Protein AF-A0AA35Y511-F1 (afdb_monomer)

Foldseek 3Di:
DDDDPDDPVVVVVPDDPVVVVVVVVVVVVVCVVCVVVVVVVVVVVVVVVPPPDDDDDDCVVVVVVVVVVVVVVVVVVVVVVVVVVVVVVVVVVVVVVVVVVDPPDDPVVCVVVCVVCVPVVPPPPPDPPPPPPPPDD

Mean predicted aligned error: 19.02 Å

pLDDT: mean 73.53, std 13.75, range [38.69, 91.81]

Sequence (137 aa):
MGVTLKSTNDLCKMLSPEMLLSWTMWVKLLSEKLKPVFSMLNESKGVLRSRVSSKKGGDAEKSREKRDKVLDELNALGKKLDAEEAEVKISKLILENQKTLYPTWTLERIEKESLDDPNLYWLEPTTSFNINNDVEC

Structure (mmCIF, N/CA/C/O backbone):
data_AF-A0AA35Y511-F1
#
_entry.id   AF-A0AA35Y511-F1
#
loop_
_atom_site.group_PDB
_atom_site.id
_atom_site.type_symbol
_atom_site.label_atom_id
_atom_site.label_alt_id
_atom_site.label_comp_id
_atom_site.label_asym_id
_atom_site.label_entity_id
_atom_site.label_seq_id
_atom_site.pdbx_PDB_ins_code
_atom_site.Cartn_x
_atom_site.Cartn_y
_atom_site.Cartn_z
_atom_site.occupancy
_atom_site.B_iso_or_equiv
_atom_site.auth_seq_id
_atom_site.auth_comp_id
_atom_site.auth_asym_id
_atom_site.auth_atom_id
_atom_site.pdbx_PDB_model_num
ATOM 1 N N . MET A 1 1 ? -20.913 30.600 -6.143 1.00 38.69 1 MET A N 1
ATOM 2 C CA . MET A 1 1 ? -19.642 31.235 -5.734 1.00 38.69 1 MET A CA 1
ATOM 3 C C . MET A 1 1 ? -18.525 30.242 -6.018 1.00 38.69 1 MET A C 1
ATOM 5 O O . MET A 1 1 ? -18.486 29.208 -5.370 1.00 38.69 1 MET A O 1
ATOM 9 N N . GLY A 1 2 ? -17.719 30.472 -7.059 1.00 46.94 2 GLY A N 1
ATOM 10 C CA . GLY A 1 2 ? -16.628 29.572 -7.450 1.00 46.94 2 GLY A CA 1
ATOM 11 C C . GLY A 1 2 ? -15.307 30.064 -6.872 1.00 46.94 2 GLY A C 1
ATOM 12 O O . GLY A 1 2 ? -14.887 31.177 -7.180 1.00 46.94 2 GLY A O 1
ATOM 13 N N . VAL A 1 3 ? -14.668 29.262 -6.021 1.00 53.38 3 VAL A N 1
ATOM 14 C CA . VAL A 1 3 ? -13.353 29.587 -5.460 1.00 53.38 3 VAL A CA 1
ATOM 15 C C . VAL A 1 3 ? -12.291 29.158 -6.470 1.00 53.38 3 VAL A C 1
ATOM 17 O O . VAL A 1 3 ? -12.011 27.974 -6.634 1.00 53.38 3 VAL A O 1
ATOM 20 N N . THR A 1 4 ? -11.712 30.118 -7.187 1.00 51.22 4 THR A N 1
ATOM 21 C CA . THR A 1 4 ? -10.537 29.878 -8.032 1.00 51.22 4 THR A CA 1
ATOM 22 C C . THR A 1 4 ? -9.289 29.806 -7.149 1.00 51.22 4 THR A C 1
ATOM 24 O O . THR A 1 4 ? -8.815 30.841 -6.680 1.00 51.22 4 THR A O 1
ATOM 27 N N . LEU A 1 5 ? -8.758 28.600 -6.926 1.00 46.59 5 LEU A N 1
ATOM 28 C CA . LEU A 1 5 ? -7.456 28.364 -6.289 1.00 46.59 5 LEU A CA 1
ATOM 29 C C . LEU A 1 5 ? -6.343 28.873 -7.220 1.00 46.59 5 LEU A C 1
ATOM 31 O O . LEU A 1 5 ? -6.027 28.239 -8.223 1.00 46.59 5 LEU A O 1
ATOM 35 N N . LYS A 1 6 ? -5.794 30.058 -6.926 1.00 55.81 6 LYS A N 1
ATOM 36 C CA . LYS A 1 6 ? -4.839 30.771 -7.797 1.00 55.81 6 LYS A CA 1
ATOM 37 C C . LYS A 1 6 ? -3.361 30.563 -7.454 1.00 55.81 6 LYS A C 1
ATOM 39 O O . LYS A 1 6 ? -2.519 31.140 -8.134 1.00 55.81 6 LYS A O 1
ATOM 44 N N . SER A 1 7 ? -3.004 29.769 -6.446 1.00 57.19 7 SER A N 1
ATOM 45 C CA . SER A 1 7 ? -1.593 29.625 -6.075 1.00 57.19 7 SER A CA 1
ATOM 46 C C . SER A 1 7 ? -1.297 28.297 -5.391 1.00 57.19 7 SER A C 1
ATOM 48 O O . SER A 1 7 ? -1.932 27.939 -4.401 1.00 57.19 7 SER A O 1
ATOM 50 N N . THR A 1 8 ? -0.278 27.585 -5.877 1.00 56.34 8 THR A N 1
ATOM 51 C CA . THR A 1 8 ? 0.280 26.383 -5.231 1.00 56.34 8 THR A CA 1
ATOM 52 C C . THR A 1 8 ? 0.780 26.663 -3.812 1.00 56.34 8 THR A C 1
ATOM 54 O O . THR A 1 8 ? 0.886 25.742 -3.008 1.00 56.34 8 THR A O 1
ATOM 57 N N . ASN A 1 9 ? 1.025 27.933 -3.471 1.00 61.62 9 ASN A N 1
ATOM 58 C CA . ASN A 1 9 ? 1.438 28.341 -2.130 1.00 61.62 9 ASN A CA 1
ATOM 59 C C . ASN A 1 9 ? 0.293 28.309 -1.103 1.00 61.62 9 ASN A C 1
ATOM 61 O O . ASN A 1 9 ? 0.568 28.238 0.093 1.00 61.62 9 ASN A O 1
ATOM 65 N N . ASP A 1 10 ? -0.973 28.324 -1.533 1.00 58.44 10 ASP A N 1
ATOM 66 C CA . ASP A 1 10 ? -2.112 28.280 -0.605 1.00 58.44 10 ASP A CA 1
ATOM 67 C C . ASP A 1 10 ? -2.436 26.851 -0.140 1.00 58.44 10 ASP A C 1
ATOM 69 O O . ASP A 1 10 ? -2.917 26.663 0.977 1.00 58.44 10 ASP A O 1
ATOM 73 N N . LEU A 1 11 ? -2.070 25.831 -0.927 1.00 59.72 11 LEU A N 1
ATOM 74 C CA . LEU A 1 11 ? -2.192 24.420 -0.535 1.00 59.72 11 LEU A CA 1
ATOM 75 C C . LEU A 1 11 ? -1.267 24.053 0.639 1.00 59.72 11 LEU A C 1
ATOM 77 O O . LEU A 1 11 ? -1.642 23.243 1.483 1.00 59.72 11 LEU A O 1
ATOM 81 N N . CYS A 1 12 ? -0.098 24.695 0.754 1.00 59.31 12 CYS A N 1
ATOM 82 C CA . CYS A 1 12 ? 0.838 24.456 1.860 1.00 59.31 12 CYS A CA 1
ATOM 83 C C . CYS A 1 12 ? 0.315 24.925 3.225 1.00 59.31 12 CYS A C 1
ATOM 85 O O . CYS A 1 12 ? 0.782 24.428 4.244 1.00 59.31 12 CYS A O 1
ATOM 87 N N . LYS A 1 13 ? -0.646 25.859 3.271 1.00 67.56 13 LYS A N 1
ATOM 88 C CA . LYS A 1 13 ? -1.209 26.360 4.538 1.00 67.56 13 LYS A CA 1
ATOM 89 C C . LYS A 1 13 ? -2.293 25.450 5.119 1.00 67.56 13 LYS A C 1
ATOM 91 O O . LYS A 1 13 ? -2.604 25.571 6.297 1.00 67.56 13 LYS A O 1
ATOM 96 N N . MET A 1 14 ? -2.874 24.567 4.306 1.00 69.31 14 MET A N 1
ATOM 97 C CA . MET A 1 14 ? -3.933 23.640 4.729 1.00 69.31 14 MET A CA 1
ATOM 98 C C . MET A 1 14 ? -3.403 22.278 5.189 1.00 69.31 14 MET A C 1
ATOM 100 O O . MET A 1 14 ? -4.154 21.484 5.749 1.00 69.31 14 MET A O 1
ATOM 104 N N . LEU A 1 15 ? -2.124 21.988 4.951 1.00 70.00 15 LEU A N 1
ATOM 105 C CA . LEU A 1 15 ? -1.520 20.707 5.292 1.00 70.00 15 LEU A CA 1
ATOM 106 C C . LEU A 1 15 ? -0.859 20.787 6.669 1.00 70.00 15 LEU A C 1
ATOM 108 O O . LEU A 1 15 ? 0.006 21.627 6.907 1.00 70.00 15 LEU A O 1
ATOM 112 N N . SER A 1 16 ? -1.265 19.884 7.566 1.00 80.94 16 SER A N 1
ATOM 113 C CA . SER A 1 16 ? -0.625 19.705 8.873 1.00 80.94 16 SER A CA 1
ATOM 114 C C . SER A 1 16 ? 0.892 19.480 8.707 1.00 80.94 16 SER A C 1
ATOM 116 O O . SER A 1 16 ? 1.293 18.786 7.764 1.00 80.94 16 SER A O 1
ATOM 118 N N . PRO A 1 17 ? 1.748 20.004 9.608 1.00 80.25 17 PRO A N 1
ATOM 119 C CA . PRO A 1 17 ? 3.199 19.796 9.568 1.00 80.25 17 PRO A CA 1
ATOM 120 C C . PRO A 1 17 ? 3.618 18.322 9.439 1.00 80.25 17 PRO A C 1
ATOM 122 O O . PRO A 1 17 ? 4.591 18.010 8.752 1.00 80.25 17 PRO A O 1
ATOM 125 N N . GLU A 1 18 ? 2.848 17.401 10.022 1.00 80.81 18 GLU A N 1
ATOM 126 C CA . GLU A 1 18 ? 3.080 15.953 9.918 1.00 80.81 18 GLU A CA 1
ATOM 127 C C . GLU A 1 18 ? 2.894 15.428 8.484 1.00 80.81 18 GLU A C 1
ATOM 129 O O . GLU A 1 18 ? 3.664 14.592 8.004 1.00 80.81 18 GLU A O 1
ATOM 134 N N . MET A 1 19 ? 1.920 15.975 7.751 1.00 77.06 19 MET A N 1
ATOM 135 C CA . MET A 1 19 ? 1.663 15.620 6.352 1.00 77.06 19 MET A CA 1
ATOM 136 C C . MET A 1 19 ? 2.769 16.140 5.430 1.00 77.06 19 MET A C 1
ATOM 138 O O . MET A 1 19 ? 3.122 15.472 4.459 1.00 77.06 19 MET A O 1
ATOM 142 N N . LEU A 1 20 ? 3.362 17.297 5.745 1.00 78.69 20 LEU A N 1
ATOM 143 C CA . LEU A 1 20 ? 4.501 17.843 4.999 1.00 78.69 20 LEU A CA 1
ATOM 144 C C . LEU A 1 20 ? 5.765 16.990 5.188 1.00 78.69 20 LEU A C 1
ATOM 146 O O . LEU A 1 20 ? 6.483 16.724 4.221 1.00 78.69 20 LEU A O 1
ATOM 150 N N . LEU A 1 21 ? 6.020 16.505 6.407 1.00 82.88 21 LEU A N 1
ATOM 151 C CA . LEU A 1 21 ? 7.129 15.584 6.673 1.00 82.88 21 LEU A CA 1
ATOM 152 C C . LEU A 1 21 ? 6.942 14.262 5.916 1.00 82.88 21 LEU A C 1
ATOM 154 O O . LEU A 1 21 ? 7.850 13.832 5.204 1.00 82.88 21 LEU A O 1
ATOM 158 N N . SER A 1 22 ? 5.742 13.680 5.973 1.00 85.81 22 SER A N 1
ATOM 159 C CA . SER A 1 22 ? 5.404 12.466 5.219 1.00 85.81 22 SER A CA 1
ATOM 160 C C . SER A 1 22 ? 5.566 12.656 3.704 1.00 85.81 22 SER A C 1
ATOM 162 O O . SER A 1 22 ? 6.205 11.844 3.031 1.00 85.81 22 SER A O 1
ATOM 164 N N . TRP A 1 23 ? 5.081 13.777 3.161 1.00 84.69 23 TRP A N 1
ATOM 165 C CA . TRP A 1 23 ? 5.189 14.086 1.736 1.00 84.69 23 TRP A CA 1
ATOM 166 C C . TRP A 1 23 ? 6.642 14.260 1.279 1.00 84.69 23 TRP A C 1
ATOM 168 O O . TRP A 1 23 ? 7.041 13.696 0.261 1.00 84.69 23 TRP A O 1
ATOM 178 N N . THR A 1 24 ? 7.470 14.980 2.040 1.00 88.44 24 THR A N 1
ATOM 179 C CA . THR A 1 24 ? 8.889 15.165 1.684 1.00 88.44 24 THR A CA 1
ATOM 180 C C . THR A 1 24 ? 9.691 13.866 1.774 1.00 88.44 24 THR A C 1
ATOM 182 O O . THR A 1 24 ? 10.578 13.643 0.947 1.00 88.44 24 THR A O 1
ATOM 185 N N . MET A 1 25 ? 9.366 12.978 2.719 1.00 89.00 25 MET A N 1
ATOM 186 C CA . MET A 1 25 ? 9.941 11.631 2.776 1.00 89.00 25 MET A CA 1
ATOM 187 C C . MET A 1 25 ? 9.544 10.795 1.555 1.00 89.00 25 MET A C 1
ATOM 189 O O . MET A 1 25 ? 10.410 10.166 0.946 1.00 89.00 25 MET A O 1
ATOM 193 N N . TRP A 1 26 ? 8.276 10.851 1.141 1.00 91.00 26 TRP A N 1
ATOM 194 C CA . TRP A 1 26 ? 7.794 10.184 -0.071 1.00 91.00 26 TRP A CA 1
ATOM 195 C C . TRP A 1 26 ? 8.479 10.699 -1.337 1.00 91.00 26 TRP A C 1
ATOM 197 O O . TRP A 1 26 ? 8.938 9.903 -2.152 1.00 91.00 26 TRP A O 1
ATOM 207 N N . VAL A 1 27 ? 8.613 12.019 -1.490 1.00 90.81 27 VAL A N 1
ATOM 208 C CA . VAL A 1 27 ? 9.296 12.626 -2.643 1.00 90.81 27 VAL A CA 1
ATOM 209 C C . VAL A 1 27 ? 10.769 12.213 -2.690 1.00 90.81 27 VAL A C 1
ATOM 211 O O . VAL A 1 27 ? 11.269 11.859 -3.757 1.00 90.81 27 VAL A O 1
ATOM 214 N N . LYS A 1 28 ? 11.465 12.198 -1.544 1.00 90.38 28 LYS A N 1
ATOM 215 C CA . LYS A 1 28 ? 12.852 11.714 -1.461 1.00 90.38 28 LYS A CA 1
ATOM 216 C C . LYS A 1 28 ? 12.958 10.246 -1.864 1.00 90.38 28 LYS A C 1
ATOM 218 O O . LYS A 1 28 ? 13.782 9.925 -2.718 1.00 90.38 28 LYS A O 1
ATOM 223 N N . LEU A 1 29 ? 12.102 9.383 -1.318 1.00 90.38 29 LEU A N 1
ATOM 224 C CA . LEU A 1 29 ? 12.083 7.953 -1.635 1.00 90.38 29 LEU A CA 1
ATOM 225 C C . LEU A 1 29 ? 11.823 7.710 -3.128 1.00 90.38 29 LEU A C 1
ATOM 227 O O . LEU A 1 29 ? 12.524 6.919 -3.760 1.00 90.38 29 LEU A O 1
ATOM 231 N N . LEU A 1 30 ? 10.861 8.433 -3.704 1.00 85.12 30 LEU A N 1
ATOM 232 C CA . LEU A 1 30 ? 10.545 8.362 -5.127 1.00 85.12 30 LEU A CA 1
ATOM 233 C C . LEU A 1 30 ? 11.728 8.839 -5.982 1.00 85.12 30 LEU A C 1
ATOM 235 O O . LEU A 1 30 ? 12.064 8.208 -6.981 1.00 85.12 30 LEU A O 1
ATOM 239 N N . SER A 1 31 ? 12.404 9.917 -5.568 1.00 88.00 31 SER A N 1
ATOM 240 C CA . SER A 1 31 ? 13.580 10.426 -6.278 1.00 88.00 31 SER A CA 1
ATOM 241 C C . SER A 1 31 ? 14.730 9.414 -6.291 1.00 88.00 31 SER A C 1
ATOM 243 O O . SER A 1 31 ? 15.332 9.203 -7.340 1.00 88.00 31 SER A O 1
ATOM 245 N N . GLU A 1 32 ? 14.987 8.726 -5.172 1.00 90.19 32 GLU A N 1
ATOM 246 C CA . GLU A 1 32 ? 16.027 7.693 -5.068 1.00 90.19 32 GLU A CA 1
ATOM 247 C C . GLU A 1 32 ? 15.720 6.499 -5.975 1.00 90.19 32 GLU A C 1
ATOM 249 O O . GLU A 1 32 ? 16.599 6.010 -6.683 1.00 90.19 32 GLU A O 1
ATOM 254 N N . LYS A 1 33 ? 14.453 6.074 -6.019 1.00 88.75 33 LYS A N 1
ATOM 255 C CA . LYS A 1 33 ? 13.990 4.987 -6.892 1.00 88.75 33 LYS A CA 1
ATOM 256 C C . LYS A 1 33 ? 14.091 5.337 -8.379 1.00 88.75 33 LYS A C 1
ATOM 258 O O . LYS A 1 33 ? 14.352 4.453 -9.190 1.00 88.75 33 LYS A O 1
ATOM 263 N N . LEU A 1 34 ? 13.921 6.610 -8.741 1.00 89.12 34 LEU A N 1
ATOM 264 C CA . LEU A 1 34 ? 13.951 7.069 -10.134 1.00 89.12 34 LEU A CA 1
ATOM 265 C C . LEU A 1 34 ? 15.354 7.428 -10.652 1.00 89.12 34 LEU A C 1
ATOM 267 O O . LEU A 1 34 ? 15.544 7.474 -11.869 1.00 89.12 34 LEU A O 1
ATOM 271 N N . LYS A 1 35 ? 16.356 7.636 -9.784 1.00 88.38 35 LYS A N 1
ATOM 272 C CA . LYS A 1 35 ? 17.757 7.900 -10.185 1.00 88.38 35 LYS A CA 1
ATOM 273 C C . LYS A 1 35 ? 18.305 6.954 -11.272 1.00 88.38 35 LYS A C 1
ATOM 275 O O . LYS A 1 35 ? 18.820 7.479 -12.260 1.00 88.38 35 LYS A O 1
ATOM 280 N N . PRO A 1 36 ? 18.193 5.614 -11.157 1.00 87.00 36 PRO A N 1
ATOM 281 C CA . PRO A 1 36 ? 18.722 4.701 -12.177 1.00 87.00 36 PRO A CA 1
ATOM 282 C C . PRO A 1 36 ? 18.003 4.822 -13.531 1.00 87.00 36 PRO A C 1
ATOM 284 O O . PRO A 1 36 ? 18.621 4.674 -14.584 1.00 87.00 36 PRO A O 1
ATOM 287 N N . VAL A 1 37 ? 16.711 5.162 -13.531 1.00 83.44 37 VAL A N 1
ATOM 288 C CA . VAL A 1 37 ? 15.951 5.393 -14.770 1.00 83.44 37 VAL A CA 1
ATOM 289 C C . VAL A 1 37 ? 16.437 6.670 -15.461 1.00 83.44 37 VAL A C 1
ATOM 291 O O . VAL A 1 37 ? 16.643 6.690 -16.676 1.00 83.44 37 VAL A O 1
ATOM 294 N N . PHE A 1 38 ? 16.694 7.733 -14.693 1.00 79.00 38 PHE A N 1
ATOM 295 C CA . PHE A 1 38 ? 17.230 8.984 -15.231 1.00 79.00 38 PHE A CA 1
ATOM 296 C C . PHE A 1 38 ? 18.667 8.852 -15.757 1.00 79.00 38 PHE A C 1
ATOM 298 O O . PHE A 1 38 ? 18.989 9.484 -16.767 1.00 79.00 38 PHE A O 1
ATOM 305 N N . SER A 1 39 ? 19.523 8.028 -15.138 1.00 78.88 39 SER A N 1
ATOM 306 C CA . SER A 1 39 ? 20.879 7.787 -15.652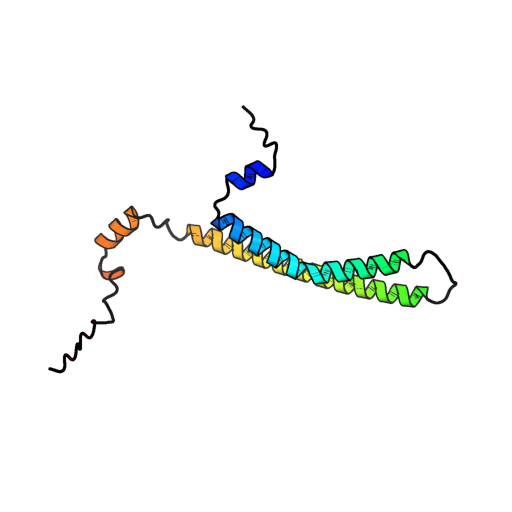 1.00 78.88 39 SER A CA 1
ATOM 307 C C . SER A 1 39 ? 20.851 7.059 -17.000 1.00 78.88 39 SER A C 1
ATOM 309 O O . SER A 1 39 ? 21.481 7.526 -17.949 1.00 78.88 39 SER A O 1
ATOM 311 N N . MET A 1 40 ? 20.022 6.018 -17.142 1.00 79.75 40 MET A N 1
ATOM 312 C CA . MET A 1 40 ? 19.825 5.316 -18.421 1.00 79.75 40 MET A CA 1
ATOM 313 C C . MET A 1 40 ? 19.263 6.236 -19.522 1.00 79.75 40 MET A C 1
ATOM 315 O O . MET A 1 40 ? 19.654 6.163 -20.695 1.00 79.75 40 MET A O 1
ATOM 319 N N . LEU A 1 41 ? 18.365 7.158 -19.159 1.00 78.62 41 LEU A N 1
ATOM 320 C CA . LEU A 1 41 ? 17.794 8.125 -20.100 1.00 78.62 41 LEU A CA 1
ATOM 321 C C . LEU A 1 41 ? 18.828 9.161 -20.588 1.00 78.62 41 LEU A C 1
ATOM 323 O O . LEU A 1 41 ? 18.770 9.618 -21.731 1.00 78.62 41 LEU A O 1
ATOM 327 N N . ASN A 1 42 ? 19.783 9.547 -19.740 1.00 71.56 42 ASN A N 1
ATOM 328 C CA . ASN A 1 42 ? 20.842 10.487 -20.117 1.00 71.56 42 ASN A CA 1
ATOM 329 C C . ASN A 1 42 ? 21.916 9.832 -20.995 1.00 71.56 42 ASN A C 1
ATOM 331 O O . ASN A 1 42 ? 22.385 10.459 -21.948 1.00 71.56 42 ASN A O 1
ATOM 335 N N . GLU A 1 43 ? 22.251 8.566 -20.747 1.00 72.88 43 GLU A N 1
ATOM 336 C CA . GLU A 1 43 ? 23.171 7.795 -21.592 1.00 72.88 43 GLU A CA 1
ATOM 337 C C . GLU A 1 43 ? 22.611 7.602 -23.009 1.00 72.88 43 GLU A C 1
ATOM 339 O O . GLU A 1 43 ? 23.299 7.858 -24.001 1.00 72.88 43 GLU A O 1
ATOM 344 N N . SER A 1 44 ? 21.324 7.263 -23.127 1.00 66.06 44 SER A N 1
ATOM 345 C CA . SER A 1 44 ? 20.651 7.125 -24.427 1.00 66.06 4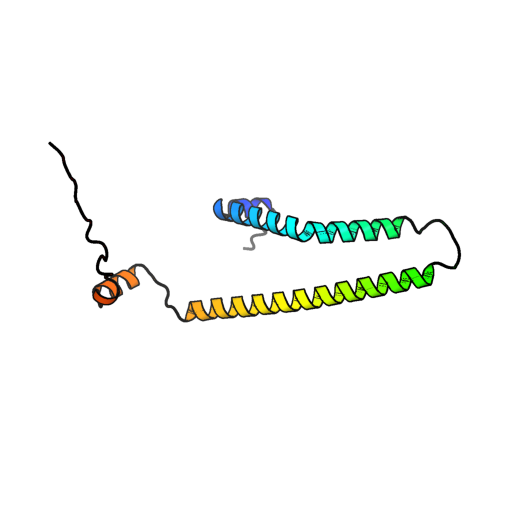4 SER A CA 1
ATOM 346 C C . SER A 1 44 ? 20.533 8.455 -25.194 1.00 66.06 44 SER A C 1
ATOM 348 O O . SER A 1 44 ? 20.700 8.478 -26.418 1.00 66.06 44 SER A O 1
ATOM 350 N N . LYS A 1 45 ? 20.345 9.589 -24.501 1.00 61.62 45 LYS A N 1
ATOM 351 C CA . LYS A 1 45 ? 20.384 10.933 -25.116 1.00 61.62 45 LYS A CA 1
ATOM 352 C C . LYS A 1 45 ? 21.787 11.334 -25.587 1.00 61.62 45 LYS A C 1
ATOM 354 O O . LYS A 1 45 ? 21.913 11.948 -26.650 1.00 61.62 45 LYS A O 1
ATOM 359 N N . GLY A 1 46 ? 22.837 10.970 -24.847 1.00 59.53 46 GLY A N 1
ATOM 360 C CA . GLY A 1 46 ? 24.232 11.205 -25.243 1.00 59.53 46 GLY A CA 1
ATOM 361 C C . GLY A 1 46 ? 24.610 10.484 -26.542 1.00 59.53 46 GLY A C 1
ATOM 362 O O . GLY A 1 46 ? 25.243 11.070 -27.422 1.00 59.53 46 GLY A O 1
ATOM 363 N N . VAL A 1 47 ? 24.127 9.250 -26.718 1.00 54.19 47 VAL A N 1
ATOM 364 C CA . VAL A 1 47 ? 24.340 8.447 -27.938 1.00 54.19 47 VAL A CA 1
ATOM 365 C C . VAL A 1 47 ? 23.649 9.058 -29.165 1.00 54.19 47 VAL A C 1
ATOM 367 O O . VAL A 1 47 ? 24.204 9.023 -30.265 1.00 54.19 47 VAL A O 1
ATOM 370 N N . LEU A 1 48 ? 22.472 9.670 -28.997 1.00 54.06 48 LEU A N 1
ATOM 371 C CA . LEU A 1 48 ? 21.750 10.332 -30.092 1.00 54.06 48 LEU A CA 1
ATOM 372 C C . LEU A 1 48 ? 22.404 11.653 -30.527 1.00 54.06 48 LEU A C 1
ATOM 374 O O . LEU A 1 48 ? 22.379 11.981 -31.712 1.00 54.06 48 LEU A O 1
ATOM 378 N N . ARG A 1 49 ? 23.045 12.388 -29.607 1.00 51.16 49 ARG A N 1
ATOM 379 C CA . ARG A 1 49 ? 23.700 13.670 -29.927 1.00 51.16 49 ARG A CA 1
ATOM 380 C C . ARG A 1 49 ? 2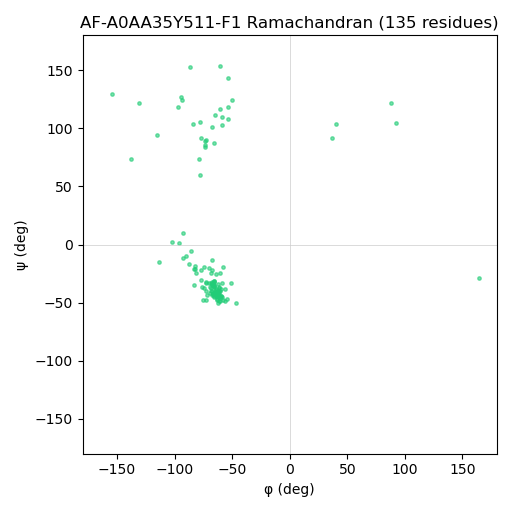5.046 13.513 -30.645 1.00 51.16 49 ARG A C 1
ATOM 382 O O . ARG A 1 49 ? 25.474 14.437 -31.327 1.00 51.16 49 ARG A O 1
ATOM 389 N N . SER A 1 50 ? 25.696 12.354 -30.524 1.00 53.09 50 SER A N 1
ATOM 390 C CA . SER A 1 50 ? 27.023 12.097 -31.107 1.00 53.09 50 SER A CA 1
ATOM 391 C C . SER A 1 50 ? 26.984 11.519 -32.537 1.00 53.09 50 SER A C 1
ATOM 393 O O . SER A 1 50 ? 28.004 11.484 -33.215 1.00 53.09 50 SER A O 1
ATOM 395 N N . ARG A 1 51 ? 25.813 11.105 -33.053 1.00 50.94 51 ARG A N 1
ATOM 396 C CA . ARG A 1 51 ? 25.676 10.444 -34.374 1.00 50.94 51 ARG A CA 1
ATOM 397 C C . ARG A 1 51 ? 25.382 11.360 -35.571 1.00 50.94 51 ARG A C 1
ATOM 399 O O . ARG A 1 51 ? 25.110 10.854 -36.656 1.00 50.94 51 ARG A O 1
ATOM 406 N N . VAL A 1 52 ? 25.461 12.683 -35.420 1.00 53.19 52 VAL A N 1
ATOM 407 C CA . VAL A 1 52 ? 25.266 13.619 -36.552 1.00 53.19 52 VAL A CA 1
ATOM 408 C C . VAL A 1 52 ? 26.556 13.865 -37.352 1.00 53.19 52 VAL A C 1
ATOM 410 O O . VAL A 1 52 ? 26.501 14.448 -38.431 1.00 53.19 52 VAL A O 1
ATOM 413 N N . SER A 1 53 ? 27.716 13.353 -36.928 1.00 57.00 53 SER A N 1
ATOM 414 C CA . SER A 1 53 ? 28.926 13.417 -37.752 1.00 57.00 53 SER A CA 1
ATOM 415 C C . SER A 1 53 ? 29.641 12.068 -37.868 1.00 57.00 53 SER A C 1
ATOM 417 O O . SER A 1 53 ? 30.108 11.480 -36.903 1.00 57.00 53 SER A O 1
ATOM 419 N N . SER A 1 54 ? 29.784 11.640 -39.122 1.00 50.50 54 SER A N 1
ATOM 420 C CA . SER A 1 54 ? 30.715 10.628 -39.632 1.00 50.50 54 SER A CA 1
ATOM 421 C C . SER A 1 54 ? 30.322 9.140 -39.647 1.00 50.50 54 SER A C 1
ATOM 423 O O . SER A 1 54 ? 30.210 8.461 -38.636 1.00 50.50 54 SER A O 1
ATOM 425 N N . LYS A 1 55 ? 30.383 8.646 -40.896 1.00 46.09 55 LYS A N 1
ATOM 426 C CA . LYS A 1 55 ? 30.881 7.344 -41.385 1.00 46.09 55 LYS A CA 1
ATOM 427 C C . LYS A 1 55 ? 29.917 6.155 -41.544 1.00 46.09 55 LYS A C 1
ATOM 429 O O . LYS A 1 55 ? 29.597 5.425 -40.620 1.00 46.09 55 LYS A O 1
ATOM 434 N N . LYS A 1 56 ? 29.613 5.927 -42.833 1.00 48.41 56 LYS A N 1
ATOM 435 C CA . LYS A 1 56 ? 29.847 4.698 -43.624 1.00 48.41 56 LYS A CA 1
ATOM 436 C C . LYS A 1 56 ? 29.595 3.350 -42.926 1.00 48.41 56 LYS A C 1
ATOM 438 O O . LYS A 1 56 ? 30.450 2.838 -42.218 1.00 48.41 56 LYS A O 1
ATOM 443 N N . GLY A 1 57 ? 28.452 2.764 -43.294 1.00 47.75 57 GLY A N 1
ATOM 444 C CA . GLY A 1 57 ? 28.279 1.375 -43.748 1.00 47.75 57 GLY A CA 1
ATOM 445 C C . GLY A 1 57 ? 29.139 0.300 -43.085 1.00 47.75 57 GLY A C 1
ATOM 446 O O . GLY A 1 57 ? 30.222 -0.002 -43.570 1.00 47.75 57 GLY A O 1
ATOM 447 N N . GLY A 1 58 ? 28.606 -0.301 -42.021 1.00 50.53 58 GLY A N 1
ATOM 448 C CA . GLY A 1 58 ? 29.142 -1.509 -41.379 1.00 50.53 58 GLY A CA 1
ATOM 449 C C . GLY A 1 58 ? 28.560 -1.758 -39.983 1.00 50.53 58 GLY A C 1
ATOM 450 O O . GLY A 1 58 ? 28.384 -2.896 -39.577 1.00 50.53 58 GLY A O 1
ATOM 451 N N . ASP A 1 59 ? 28.170 -0.693 -39.276 1.00 52.22 59 ASP A N 1
ATOM 452 C CA . ASP A 1 59 ? 27.797 -0.747 -37.849 1.00 52.22 59 ASP A CA 1
ATOM 453 C C . ASP A 1 59 ? 26.270 -0.720 -37.589 1.00 52.22 59 ASP A C 1
ATOM 455 O O . ASP A 1 59 ? 25.789 -0.688 -36.453 1.00 52.22 59 ASP A O 1
ATOM 459 N N . ALA A 1 60 ? 25.466 -0.703 -38.658 1.00 56.16 60 ALA A N 1
ATOM 460 C CA . ALA A 1 60 ? 24.012 -0.568 -38.566 1.00 56.16 60 ALA A CA 1
ATOM 461 C C . ALA A 1 60 ? 23.343 -1.818 -37.969 1.00 56.16 60 ALA A C 1
ATOM 463 O O . ALA A 1 60 ? 22.396 -1.683 -37.194 1.00 56.16 60 ALA A O 1
ATOM 464 N N . GLU A 1 61 ? 23.857 -3.008 -38.278 1.00 57.09 61 GLU A N 1
ATOM 465 C CA . GLU A 1 61 ? 23.279 -4.295 -37.876 1.00 57.09 61 GLU A CA 1
ATOM 466 C C . GLU A 1 61 ? 23.489 -4.577 -36.382 1.00 57.09 61 GLU A C 1
ATOM 468 O O . GLU A 1 61 ? 22.524 -4.779 -35.646 1.00 57.09 61 GLU A O 1
ATOM 473 N N . LYS A 1 62 ? 24.715 -4.387 -35.878 1.00 58.88 62 LYS A N 1
ATOM 474 C CA . LYS A 1 62 ? 25.035 -4.498 -34.443 1.00 58.88 62 LYS A CA 1
ATOM 475 C C . LYS A 1 62 ? 24.314 -3.443 -33.589 1.00 58.88 62 LYS A C 1
ATOM 477 O O . LYS A 1 62 ? 24.068 -3.650 -32.403 1.00 58.88 62 LYS A O 1
ATOM 482 N N . SER A 1 63 ? 23.949 -2.299 -34.181 1.00 59.44 63 SER A N 1
ATOM 483 C CA . SER A 1 63 ? 23.142 -1.261 -33.521 1.00 59.44 63 SER A CA 1
ATOM 484 C C . SER A 1 63 ? 21.630 -1.524 -33.545 1.00 59.44 63 SER A C 1
ATOM 486 O O . SER A 1 63 ? 20.902 -0.942 -32.739 1.00 59.44 63 SER A O 1
ATOM 488 N N . ARG A 1 64 ? 21.138 -2.360 -34.469 1.00 61.56 64 ARG A N 1
ATOM 489 C CA . ARG A 1 64 ? 19.749 -2.847 -34.467 1.00 61.56 64 ARG A CA 1
ATOM 490 C C . ARG A 1 64 ? 19.579 -3.902 -33.380 1.00 61.56 64 ARG A C 1
ATOM 492 O O . ARG A 1 64 ? 18.756 -3.700 -32.502 1.00 61.56 64 ARG A O 1
ATOM 499 N N . GLU A 1 65 ? 20.485 -4.873 -33.315 1.00 67.62 65 GLU A N 1
ATOM 500 C CA . GLU A 1 65 ? 20.429 -5.942 -32.308 1.00 67.62 65 GLU A CA 1
ATOM 501 C C . GLU A 1 65 ? 20.483 -5.417 -30.858 1.00 67.62 65 GLU A C 1
ATOM 503 O O . GLU A 1 65 ? 19.771 -5.896 -29.979 1.00 67.62 65 GLU A O 1
ATOM 508 N N . LYS A 1 66 ? 21.290 -4.378 -30.590 1.00 71.62 66 LYS A N 1
ATOM 509 C CA . LYS A 1 66 ? 21.319 -3.718 -29.271 1.00 71.62 66 LYS A CA 1
ATOM 510 C C . LYS A 1 66 ? 20.019 -2.982 -28.939 1.00 71.62 66 LYS A C 1
ATOM 512 O O . LYS A 1 66 ? 19.660 -2.906 -27.772 1.00 71.62 66 LYS A O 1
ATOM 517 N N . ARG A 1 67 ? 19.340 -2.408 -29.937 1.00 67.62 67 ARG A N 1
ATOM 518 C CA . ARG A 1 67 ? 18.059 -1.721 -29.719 1.00 67.62 67 ARG A CA 1
ATOM 519 C C . ARG A 1 67 ? 16.944 -2.712 -29.440 1.00 67.62 67 ARG A C 1
ATOM 521 O O . ARG A 1 67 ? 16.157 -2.446 -28.543 1.00 67.62 67 ARG A O 1
ATOM 528 N N . ASP A 1 68 ? 16.931 -3.835 -30.144 1.00 76.31 68 ASP A N 1
ATOM 529 C CA . ASP A 1 68 ? 15.910 -4.865 -29.961 1.00 76.31 68 ASP A CA 1
ATOM 530 C C . ASP A 1 68 ? 16.010 -5.481 -28.555 1.00 76.31 68 ASP A C 1
ATOM 532 O O . ASP A 1 68 ? 15.010 -5.542 -27.847 1.00 76.31 68 ASP A O 1
ATOM 536 N N . LYS A 1 69 ? 17.230 -5.770 -28.070 1.00 79.94 69 LYS A N 1
ATOM 537 C CA . LYS A 1 69 ? 17.453 -6.234 -26.683 1.00 79.94 69 LYS A CA 1
ATOM 538 C C . LYS A 1 69 ? 16.972 -5.235 -25.625 1.00 79.94 69 LYS A C 1
ATOM 540 O O . LYS A 1 69 ? 16.308 -5.628 -24.673 1.00 79.94 69 LYS A O 1
ATOM 545 N N . VAL A 1 70 ? 17.261 -3.943 -25.801 1.00 75.56 70 VAL A N 1
ATOM 546 C CA . VAL A 1 70 ? 16.789 -2.895 -24.874 1.00 75.56 70 VAL A CA 1
ATOM 547 C C . VAL A 1 70 ? 15.264 -2.765 -24.913 1.00 75.56 70 VAL A C 1
ATOM 549 O O . VAL A 1 70 ? 14.646 -2.512 -23.880 1.00 75.56 70 VAL A O 1
ATOM 552 N N . LEU A 1 71 ? 14.644 -2.945 -26.083 1.00 77.69 71 LEU A N 1
ATOM 553 C CA . LEU A 1 71 ? 13.190 -2.919 -26.230 1.00 77.69 71 LEU A CA 1
ATOM 554 C C . LEU A 1 71 ? 12.530 -4.093 -25.493 1.00 77.69 71 LEU A C 1
ATOM 556 O O . LEU A 1 71 ? 11.519 -3.902 -24.817 1.00 77.69 71 LEU A O 1
ATOM 560 N N . ASP A 1 72 ? 13.121 -5.284 -25.589 1.00 85.38 72 ASP A N 1
ATOM 561 C CA . ASP A 1 72 ? 12.651 -6.484 -24.893 1.00 85.38 72 ASP A CA 1
ATOM 562 C C . ASP A 1 72 ? 12.797 -6.355 -23.373 1.00 85.38 72 ASP A C 1
ATOM 564 O O . ASP A 1 72 ? 11.865 -6.680 -22.634 1.00 85.38 72 ASP A O 1
ATOM 568 N N . GLU A 1 73 ? 13.920 -5.814 -22.892 1.00 84.44 73 GLU A N 1
ATOM 569 C CA . GLU A 1 73 ? 14.135 -5.529 -21.468 1.00 84.44 73 GLU A CA 1
ATOM 570 C C . GLU A 1 73 ? 13.134 -4.493 -20.931 1.00 84.44 73 GLU A C 1
ATOM 572 O O . GLU A 1 73 ? 12.558 -4.688 -19.857 1.00 84.44 73 GLU A O 1
ATOM 577 N N . LEU A 1 74 ? 12.865 -3.424 -21.691 1.00 77.06 74 LEU A N 1
ATOM 578 C CA . LEU A 1 74 ? 11.859 -2.418 -21.334 1.00 77.06 74 LEU A CA 1
ATOM 579 C C . LEU A 1 74 ? 10.448 -3.006 -21.290 1.00 77.06 74 LEU A C 1
ATOM 581 O O . LEU A 1 74 ? 9.708 -2.742 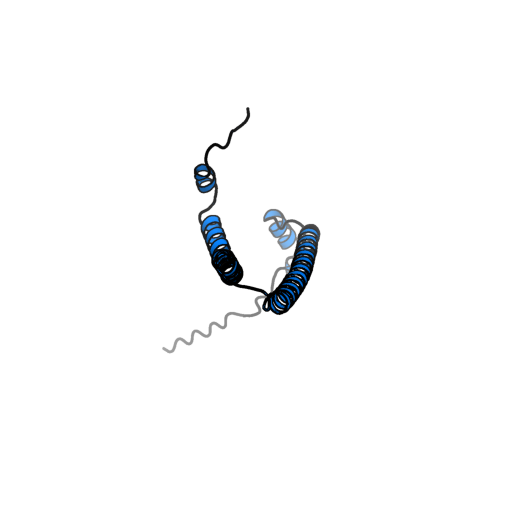-20.345 1.00 77.06 74 LEU A O 1
ATOM 585 N N . ASN A 1 75 ? 10.080 -3.831 -22.271 1.00 83.62 75 ASN A N 1
ATOM 586 C CA . ASN A 1 75 ? 8.788 -4.514 -22.282 1.00 83.62 75 ASN A CA 1
ATOM 587 C C . ASN A 1 75 ? 8.651 -5.495 -21.113 1.00 83.62 75 ASN A C 1
ATOM 589 O O . ASN A 1 75 ? 7.580 -5.600 -20.513 1.00 83.62 75 ASN A O 1
ATOM 593 N N . ALA A 1 76 ? 9.723 -6.208 -20.762 1.00 86.38 76 ALA A N 1
ATOM 594 C CA . ALA A 1 76 ? 9.733 -7.100 -19.610 1.00 86.38 76 ALA A CA 1
ATOM 595 C C . ALA A 1 76 ? 9.563 -6.329 -18.291 1.00 86.38 76 ALA A C 1
ATOM 597 O O . ALA A 1 76 ? 8.833 -6.781 -17.410 1.00 86.38 76 ALA A O 1
ATOM 598 N N . LEU A 1 77 ? 10.196 -5.160 -18.159 1.00 80.19 77 LEU A N 1
ATOM 599 C CA . LEU A 1 77 ? 10.019 -4.276 -17.006 1.00 80.19 77 LEU A CA 1
AT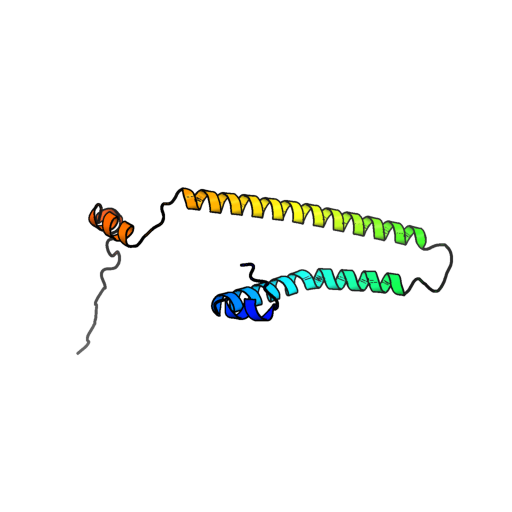OM 600 C C . LEU A 1 77 ? 8.608 -3.685 -16.940 1.00 80.19 77 LEU A C 1
ATOM 602 O O . LEU A 1 77 ? 8.021 -3.684 -15.862 1.00 80.19 77 LEU A O 1
ATOM 606 N N . GLY A 1 78 ? 8.045 -3.257 -18.073 1.00 81.94 78 GLY A N 1
ATOM 607 C CA . GLY A 1 78 ? 6.669 -2.760 -18.149 1.00 81.94 78 GLY A CA 1
ATOM 608 C C . GLY A 1 78 ? 5.665 -3.790 -17.634 1.00 81.94 78 GLY A C 1
ATOM 609 O O . GLY A 1 78 ? 4.896 -3.500 -16.727 1.00 81.94 78 GLY A O 1
ATOM 610 N N . LYS A 1 79 ? 5.772 -5.042 -18.096 1.00 86.88 79 LYS A N 1
ATOM 611 C CA . LYS A 1 79 ? 4.905 -6.137 -17.628 1.00 86.88 79 LYS A CA 1
ATOM 612 C C . LYS A 1 79 ? 5.031 -6.421 -16.130 1.00 86.88 79 LYS A C 1
ATOM 614 O O . LYS A 1 79 ? 4.041 -6.768 -15.495 1.00 86.88 79 LYS A O 1
ATOM 619 N N . LYS A 1 80 ? 6.239 -6.311 -15.565 1.00 82.94 80 LYS A N 1
ATOM 620 C CA . LYS A 1 80 ? 6.449 -6.477 -14.117 1.00 82.94 80 LYS A CA 1
ATOM 621 C C . LYS A 1 80 ? 5.789 -5.353 -13.327 1.00 82.94 80 LYS A C 1
ATOM 623 O O . LYS A 1 80 ? 5.167 -5.624 -12.309 1.00 82.94 80 LYS A O 1
ATOM 628 N N . LEU A 1 81 ? 5.906 -4.121 -13.816 1.00 81.94 81 LEU A N 1
ATOM 629 C CA . LEU A 1 81 ? 5.310 -2.954 -13.179 1.00 81.94 81 LEU A CA 1
ATOM 630 C C . LEU A 1 81 ? 3.778 -3.002 -13.244 1.00 81.94 81 LEU A C 1
ATOM 632 O O . LEU A 1 81 ? 3.129 -2.736 -12.239 1.00 81.94 81 LEU A O 1
ATOM 636 N N . ASP A 1 82 ? 3.207 -3.433 -14.372 1.00 85.19 82 ASP A N 1
ATOM 637 C CA . ASP A 1 82 ? 1.760 -3.638 -14.513 1.00 85.19 82 ASP A CA 1
ATOM 638 C C . ASP A 1 82 ? 1.237 -4.713 -13.543 1.00 85.19 82 ASP A C 1
ATOM 640 O O . ASP A 1 82 ? 0.166 -4.556 -12.951 1.00 85.19 82 ASP A O 1
ATOM 644 N N . ALA A 1 83 ? 1.993 -5.802 -13.357 1.00 87.69 83 ALA A N 1
ATOM 645 C CA . ALA A 1 83 ? 1.647 -6.859 -12.408 1.00 87.69 83 ALA A CA 1
ATOM 646 C C . ALA A 1 83 ? 1.693 -6.360 -10.954 1.00 87.69 83 ALA A C 1
ATOM 648 O O . ALA A 1 83 ? 0.747 -6.584 -10.200 1.00 87.69 83 ALA A O 1
ATOM 649 N N . GLU A 1 84 ? 2.741 -5.624 -10.579 1.00 84.38 84 GLU A N 1
ATOM 650 C CA . GLU A 1 84 ? 2.867 -5.022 -9.247 1.00 84.38 84 GLU A CA 1
ATOM 651 C C . GLU A 1 84 ? 1.759 -3.982 -8.994 1.00 84.38 84 GLU A C 1
ATOM 653 O O . GLU A 1 84 ? 1.144 -3.962 -7.928 1.00 84.38 84 GLU A O 1
ATOM 658 N N . GLU A 1 85 ? 1.418 -3.157 -9.990 1.00 86.38 85 GLU A N 1
ATOM 659 C CA . GLU A 1 85 ? 0.318 -2.195 -9.876 1.00 86.38 85 GLU A CA 1
ATOM 660 C C . GLU A 1 85 ? -1.039 -2.899 -9.696 1.00 86.38 85 GLU A C 1
ATOM 662 O O . GLU A 1 85 ? -1.885 -2.441 -8.919 1.00 86.38 85 GLU A O 1
ATOM 667 N N . ALA A 1 86 ? -1.256 -4.028 -10.377 1.00 88.38 86 ALA A N 1
ATOM 668 C CA . ALA A 1 86 ? -2.453 -4.843 -10.196 1.00 88.38 86 ALA A CA 1
ATOM 669 C C . ALA A 1 86 ? -2.535 -5.432 -8.776 1.00 88.38 86 ALA A C 1
ATOM 671 O O . ALA A 1 86 ? -3.592 -5.352 -8.146 1.00 88.38 86 ALA A O 1
ATOM 672 N N . GLU A 1 87 ? -1.430 -5.948 -8.232 1.00 88.56 87 GLU A N 1
ATOM 673 C CA . GLU A 1 87 ? -1.366 -6.462 -6.856 1.00 88.56 87 GLU A CA 1
ATOM 674 C C . GLU A 1 87 ? -1.640 -5.373 -5.812 1.00 88.56 87 GLU A C 1
ATOM 676 O O . GLU A 1 87 ? -2.396 -5.592 -4.858 1.00 88.56 87 GLU A O 1
ATOM 681 N N . VAL A 1 88 ? -1.098 -4.169 -6.010 1.00 89.94 88 VAL A N 1
ATOM 682 C CA . VAL A 1 88 ? -1.360 -3.018 -5.134 1.00 89.94 88 VAL A CA 1
ATOM 683 C C . VAL A 1 88 ? -2.835 -2.616 -5.187 1.00 89.94 88 VAL A C 1
ATOM 685 O O . VAL A 1 88 ? -3.443 -2.368 -4.141 1.00 89.94 88 VAL A O 1
ATOM 688 N N . LYS A 1 89 ? -3.448 -2.588 -6.378 1.00 91.12 89 LYS A N 1
ATOM 689 C CA . LYS A 1 89 ? -4.885 -2.297 -6.538 1.00 91.12 89 LYS A CA 1
ATOM 690 C C . LYS A 1 89 ? -5.758 -3.327 -5.820 1.00 91.12 89 LYS A C 1
ATOM 692 O O . LYS A 1 89 ? -6.692 -2.938 -5.120 1.00 91.12 89 LYS A O 1
ATOM 697 N N . ILE A 1 90 ? -5.436 -4.615 -5.948 1.00 90.94 90 ILE A N 1
ATOM 698 C CA . ILE A 1 90 ? -6.150 -5.700 -5.259 1.00 90.94 90 ILE A CA 1
ATOM 699 C C . ILE A 1 90 ? -5.996 -5.558 -3.742 1.00 90.94 90 ILE A C 1
ATOM 701 O O . ILE A 1 90 ? -6.988 -5.580 -3.017 1.00 90.94 90 ILE A O 1
ATOM 705 N N . SER A 1 91 ? -4.774 -5.337 -3.258 1.00 88.12 91 SER A N 1
ATOM 706 C CA . SER A 1 91 ? -4.493 -5.172 -1.827 1.00 88.12 91 SER A CA 1
ATOM 707 C C . SER A 1 91 ? -5.242 -3.978 -1.231 1.00 88.12 91 SER A C 1
ATOM 709 O O . SER A 1 91 ? -5.805 -4.069 -0.140 1.00 88.12 91 SER A O 1
ATOM 711 N N . LYS A 1 92 ? -5.315 -2.865 -1.970 1.00 91.81 92 LYS A N 1
ATOM 712 C CA . LYS A 1 92 ? -6.079 -1.682 -1.565 1.00 91.81 92 LYS A CA 1
ATOM 713 C C . LYS A 1 92 ? -7.577 -1.975 -1.466 1.00 91.81 92 LYS A C 1
ATOM 715 O O . LYS A 1 92 ? -8.193 -1.593 -0.474 1.00 91.81 92 LYS A O 1
ATOM 720 N N . LEU A 1 93 ? -8.145 -2.677 -2.447 1.00 91.00 93 LEU A N 1
ATOM 721 C CA . LEU A 1 93 ? -9.551 -3.092 -2.422 1.00 91.00 93 LEU A CA 1
ATOM 722 C C . LEU A 1 93 ? -9.858 -4.010 -1.236 1.00 91.00 93 LEU A C 1
ATOM 724 O O . LEU A 1 93 ? -10.880 -3.831 -0.580 1.00 91.00 93 LEU A O 1
ATOM 728 N N . ILE A 1 94 ? -8.972 -4.961 -0.928 1.00 88.75 94 ILE A N 1
ATOM 729 C CA . ILE A 1 94 ? -9.123 -5.840 0.239 1.00 88.75 94 ILE A CA 1
ATOM 730 C C . ILE A 1 94 ? -9.143 -5.012 1.524 1.00 88.75 94 ILE A C 1
ATOM 732 O O . ILE A 1 94 ? -10.022 -5.211 2.358 1.00 88.75 94 ILE A O 1
ATOM 736 N N . LEU A 1 95 ? -8.219 -4.060 1.671 1.00 85.75 95 LEU A N 1
ATOM 737 C CA . LEU A 1 95 ? -8.152 -3.198 2.849 1.00 85.75 95 LEU A CA 1
ATOM 738 C C . LEU A 1 95 ? -9.411 -2.329 2.994 1.00 85.75 95 LEU A C 1
ATOM 740 O O . LEU A 1 95 ? -9.951 -2.194 4.090 1.00 85.75 95 LEU A O 1
ATOM 744 N N . GLU A 1 96 ? -9.886 -1.733 1.900 1.00 86.56 96 GLU A N 1
ATOM 745 C CA . GLU A 1 96 ? -11.117 -0.937 1.893 1.00 86.56 96 GLU A CA 1
ATOM 746 C C . GLU A 1 96 ? -12.338 -1.790 2.246 1.00 86.56 96 GLU A C 1
ATOM 748 O O . GLU A 1 96 ? -13.162 -1.364 3.052 1.00 86.56 96 GLU A O 1
ATOM 753 N N . ASN A 1 97 ? -12.414 -3.020 1.737 1.00 86.69 97 ASN A N 1
ATOM 754 C CA . ASN A 1 97 ? -13.488 -3.949 2.065 1.00 86.69 97 ASN A CA 1
ATOM 755 C C . ASN A 1 97 ? -13.419 -4.401 3.538 1.00 86.69 97 ASN A C 1
ATOM 757 O O . ASN A 1 97 ? -14.420 -4.365 4.248 1.00 86.69 97 ASN A O 1
ATOM 761 N N . GLN A 1 98 ? -12.230 -4.726 4.056 1.00 84.38 98 GLN A N 1
ATOM 762 C CA . GLN A 1 98 ? -12.046 -5.096 5.465 1.00 84.38 98 GLN A CA 1
ATOM 763 C C . GLN A 1 98 ? -12.413 -3.965 6.429 1.00 84.38 98 GLN A C 1
ATOM 765 O O . GLN A 1 98 ? -12.978 -4.230 7.487 1.00 84.38 98 GLN A O 1
ATOM 770 N N . LYS A 1 99 ? -12.180 -2.702 6.056 1.00 80.56 99 LYS A N 1
ATOM 771 C CA . LYS A 1 99 ? -12.641 -1.551 6.849 1.00 80.56 99 LYS A CA 1
ATOM 772 C C . LYS A 1 99 ? -14.161 -1.495 7.006 1.00 80.56 99 LYS A C 1
ATOM 774 O O . LYS A 1 99 ? -14.621 -0.897 7.967 1.00 80.56 99 LYS A O 1
ATOM 779 N N . THR A 1 100 ? -14.930 -2.096 6.096 1.00 81.88 100 THR A N 1
ATOM 780 C CA . THR A 1 100 ? -16.397 -2.169 6.221 1.00 81.88 100 THR A CA 1
ATOM 781 C C . THR A 1 100 ? -16.870 -3.314 7.115 1.00 81.88 100 THR A C 1
ATOM 783 O O . THR A 1 100 ? -17.979 -3.249 7.639 1.00 81.88 100 THR A O 1
ATOM 786 N N . LEU A 1 101 ? -16.037 -4.344 7.319 1.00 81.81 101 LEU A N 1
ATOM 787 C CA . LEU A 1 101 ? -16.361 -5.480 8.189 1.00 81.81 101 LEU A CA 1
ATOM 788 C C . LEU A 1 101 ? -16.304 -5.103 9.667 1.00 81.81 101 LEU A C 1
ATOM 790 O O . LEU A 1 101 ? -17.065 -5.641 10.469 1.00 81.81 101 LEU A O 1
ATOM 794 N N . TYR A 1 102 ? -15.407 -4.185 10.024 1.00 79.00 102 TYR A N 1
ATOM 795 C CA . TYR A 1 102 ? -15.296 -3.700 11.387 1.00 79.00 102 TYR A CA 1
ATOM 796 C C . TYR A 1 102 ? -16.109 -2.423 11.545 1.00 79.00 102 TYR A C 1
ATOM 798 O O . TYR A 1 102 ? -15.914 -1.465 10.793 1.00 79.00 102 TYR A O 1
ATOM 806 N N . PRO A 1 103 ? -17.010 -2.371 12.530 1.00 80.69 103 PRO A N 1
ATOM 807 C CA . PRO A 1 103 ? -17.669 -1.126 12.835 1.00 80.69 103 PRO A CA 1
ATOM 808 C C . PRO A 1 103 ? -16.656 -0.064 13.256 1.00 80.69 103 PRO A C 1
ATOM 810 O O . PRO A 1 103 ? -15.594 -0.362 13.804 1.00 80.69 103 PRO A O 1
ATOM 813 N N . THR A 1 104 ? -17.010 1.200 13.045 1.00 83.19 104 THR A N 1
ATOM 814 C CA . THR A 1 104 ? -16.225 2.307 13.583 1.00 83.19 104 THR A CA 1
ATOM 815 C C . THR A 1 104 ? -16.194 2.210 15.108 1.00 83.19 104 THR A C 1
ATOM 817 O O . THR A 1 104 ? -17.231 2.304 15.766 1.00 83.19 104 THR A O 1
ATOM 820 N N . TRP A 1 105 ? -14.998 2.019 15.660 1.00 80.62 105 TRP A N 1
ATOM 821 C CA . TRP A 1 105 ? -14.743 2.070 17.094 1.00 80.62 105 TRP A CA 1
ATOM 822 C C . TRP A 1 105 ? -14.814 3.522 17.566 1.00 80.62 105 TRP A C 1
ATOM 824 O O . TRP A 1 105 ? -13.829 4.257 17.518 1.00 80.62 105 TRP A O 1
ATOM 834 N N . THR A 1 106 ? -16.007 3.963 17.958 1.00 87.19 106 THR A N 1
ATOM 835 C CA . THR A 1 106 ? -16.204 5.246 18.639 1.00 87.19 106 THR A CA 1
ATOM 836 C C . THR A 1 106 ? -16.009 5.069 20.141 1.00 87.19 106 THR A C 1
ATOM 838 O O . THR A 1 106 ? -16.246 3.986 20.673 1.00 87.19 106 THR A O 1
ATOM 841 N N . LEU A 1 107 ? -15.600 6.137 20.834 1.00 87.19 107 LEU A N 1
ATOM 842 C CA . LEU A 1 107 ? -15.424 6.117 22.290 1.00 87.19 107 LEU A CA 1
ATOM 843 C C . LEU A 1 107 ? -16.704 5.637 22.999 1.00 87.19 107 LEU A C 1
ATOM 845 O O . LEU A 1 107 ? -16.650 4.715 23.800 1.00 87.19 107 LEU A O 1
ATOM 849 N N . GLU A 1 108 ? -17.859 6.175 22.598 1.00 90.19 108 GLU A N 1
ATOM 850 C CA . GLU A 1 108 ? -19.183 5.795 23.117 1.00 90.19 108 GLU A CA 1
ATOM 851 C C . GLU A 1 108 ? -19.474 4.296 22.962 1.00 90.19 108 GLU A C 1
ATOM 853 O O . GLU A 1 108 ? -20.070 3.667 23.835 1.00 90.19 108 GLU A O 1
ATOM 858 N N . ARG A 1 109 ? -19.054 3.709 21.836 1.00 86.75 109 ARG A N 1
ATOM 859 C CA . ARG A 1 109 ? -19.237 2.284 21.567 1.00 86.75 109 ARG A CA 1
ATOM 860 C C . ARG A 1 109 ? -18.319 1.434 22.436 1.00 86.75 109 ARG A C 1
ATOM 862 O O . ARG A 1 109 ? -18.780 0.432 22.967 1.00 86.75 109 ARG A O 1
ATOM 869 N N . ILE A 1 110 ? -17.057 1.837 22.581 1.00 85.06 110 ILE A N 1
ATOM 870 C CA . ILE A 1 110 ? -16.088 1.154 23.447 1.00 85.06 110 ILE A CA 1
ATOM 871 C C . ILE A 1 110 ? -16.587 1.170 24.891 1.00 85.06 110 ILE A C 1
ATOM 873 O O . ILE A 1 110 ? -16.633 0.122 25.523 1.00 85.06 110 ILE A O 1
ATOM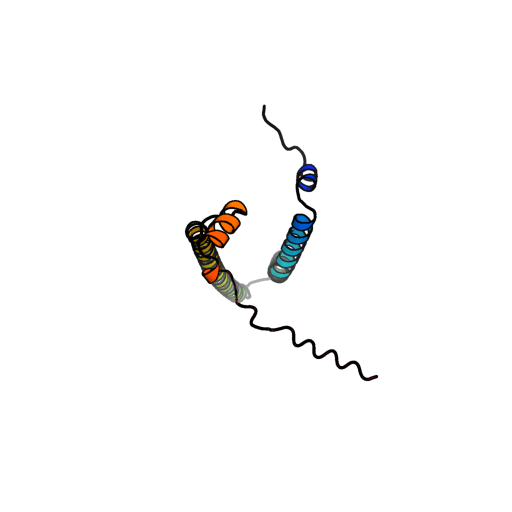 877 N N . GLU A 1 111 ? -17.012 2.330 25.394 1.00 86.69 111 GLU A N 1
ATOM 878 C CA . GLU A 1 111 ? -17.549 2.465 26.750 1.00 86.69 111 GLU A CA 1
ATOM 879 C C . GLU A 1 111 ? -18.759 1.553 26.954 1.00 86.69 111 GLU A C 1
ATOM 881 O O 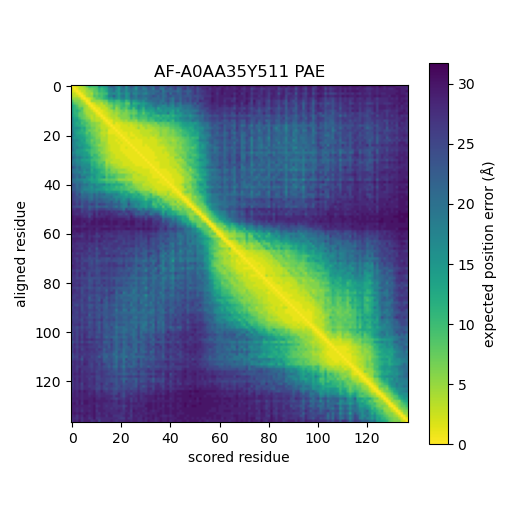. GLU A 1 111 ? -18.791 0.780 27.910 1.00 86.69 111 GLU A O 1
ATOM 886 N N . LYS A 1 112 ? -19.712 1.560 26.016 1.00 87.88 112 LYS A N 1
ATOM 887 C CA . LYS A 1 112 ? -20.899 0.706 26.090 1.00 87.88 112 LYS A CA 1
ATOM 888 C C . LYS A 1 112 ? -20.558 -0.789 26.065 1.00 87.88 112 LYS A C 1
ATOM 890 O O . LYS A 1 112 ? -21.005 -1.524 26.937 1.00 87.88 112 LYS A O 1
ATOM 895 N N . GLU A 1 113 ? -19.746 -1.235 25.108 1.00 84.31 113 GLU A N 1
ATOM 896 C CA . GLU A 1 113 ? -19.377 -2.652 24.985 1.00 84.31 113 GLU A CA 1
ATOM 897 C C . GLU A 1 113 ? -18.504 -3.132 26.160 1.00 84.31 113 GLU A C 1
ATOM 899 O O . GLU A 1 113 ? -18.639 -4.274 26.592 1.00 84.31 113 GLU A O 1
ATOM 904 N N . SER A 1 114 ? -17.660 -2.262 26.729 1.00 81.19 114 SER A N 1
ATOM 905 C CA . SER A 1 114 ? -16.840 -2.581 27.909 1.00 81.19 114 SER A CA 1
ATOM 906 C C . SER A 1 114 ? -17.654 -2.773 29.194 1.00 81.19 114 SER A C 1
ATOM 908 O O . SER A 1 114 ? -17.207 -3.470 30.104 1.00 81.19 114 SER A O 1
ATOM 910 N N . LEU A 1 115 ? -18.847 -2.172 29.269 1.00 81.62 115 LEU A N 1
ATOM 911 C CA . LEU A 1 115 ? -19.785 -2.357 30.376 1.00 81.62 115 LEU A CA 1
ATOM 912 C C . LEU A 1 115 ? -20.641 -3.617 30.200 1.00 81.62 115 LEU A C 1
ATOM 914 O O . LEU A 1 115 ? -20.969 -4.261 31.195 1.00 81.62 115 LEU A O 1
ATOM 918 N N . ASP A 1 116 ? -20.998 -3.950 28.956 1.00 83.69 116 ASP A N 1
ATOM 919 C CA . ASP A 1 116 ? -21.868 -5.087 28.633 1.00 83.69 116 ASP A CA 1
ATOM 920 C C . ASP A 1 116 ? -21.139 -6.438 28.771 1.00 83.69 116 ASP A C 1
ATOM 922 O O . ASP A 1 116 ? -21.736 -7.405 29.246 1.00 83.69 116 ASP A O 1
ATOM 926 N N . ASP A 1 117 ? -19.855 -6.513 28.399 1.00 77.38 117 ASP A N 1
ATOM 927 C CA . ASP A 1 117 ? -19.036 -7.723 28.563 1.00 77.38 117 ASP A CA 1
ATOM 928 C C . ASP A 1 117 ? -17.622 -7.385 29.069 1.00 77.38 117 ASP A C 1
ATOM 930 O O . ASP A 1 117 ? -16.638 -7.427 28.317 1.00 77.38 117 ASP A O 1
ATOM 934 N N . PRO A 1 118 ? -17.491 -7.021 30.359 1.00 70.38 118 PRO A N 1
ATOM 935 C CA . PRO A 1 118 ? -16.208 -6.637 30.924 1.00 70.38 118 PRO A CA 1
ATOM 936 C C . PRO A 1 118 ? -15.187 -7.767 30.792 1.00 70.38 118 PRO A C 1
ATOM 938 O O . PRO A 1 118 ? -14.028 -7.489 30.525 1.00 70.38 118 PRO A O 1
ATOM 941 N N . ASN A 1 119 ? -15.596 -9.036 30.865 1.00 73.25 119 ASN A N 1
ATOM 942 C CA . ASN A 1 119 ? -14.682 -10.180 30.839 1.00 73.25 119 ASN A CA 1
ATOM 943 C C . ASN A 1 119 ? -14.019 -10.415 29.467 1.00 73.25 119 ASN A C 1
ATOM 945 O O . ASN A 1 119 ? -12.984 -11.073 29.392 1.00 73.25 119 ASN A O 1
ATOM 949 N N . LEU A 1 120 ? -14.598 -9.882 28.384 1.00 71.50 120 LEU A N 1
ATOM 950 C CA . LEU A 1 120 ? -14.037 -9.984 27.035 1.00 71.50 120 LEU A CA 1
ATOM 951 C C . LEU A 1 120 ? -12.866 -9.012 26.811 1.00 71.50 120 LEU A C 1
ATOM 953 O O . LEU A 1 120 ? -11.953 -9.309 26.039 1.00 71.50 120 LEU A O 1
ATOM 957 N N . TYR A 1 121 ? -12.886 -7.858 27.487 1.00 64.75 121 TYR A N 1
ATOM 958 C CA . TYR A 1 121 ? -11.905 -6.779 27.312 1.00 64.75 121 TYR A CA 1
ATOM 959 C C . TYR A 1 121 ? -11.023 -6.534 28.540 1.00 64.75 121 TYR A C 1
ATOM 961 O O . TYR A 1 121 ? -9.976 -5.892 28.423 1.00 64.75 121 TYR A O 1
ATOM 969 N N . TRP A 1 122 ? -11.398 -7.063 29.706 1.00 68.75 122 TRP A N 1
ATOM 970 C CA . TRP A 1 122 ? -10.518 -7.132 30.864 1.00 68.75 122 TRP A CA 1
ATOM 971 C C . TRP A 1 122 ? -9.479 -8.215 30.600 1.00 68.75 122 TRP A C 1
ATOM 973 O O . TRP A 1 122 ? -9.652 -9.385 30.931 1.00 68.75 122 TRP A O 1
ATOM 983 N N . LEU A 1 123 ? -8.367 -7.820 29.984 1.00 64.56 123 LEU A N 1
ATOM 984 C CA . LEU A 1 123 ? -7.155 -8.612 30.092 1.00 64.56 123 LEU A CA 1
ATOM 985 C C . LEU A 1 123 ? -6.840 -8.696 31.585 1.00 64.56 123 LEU A C 1
ATOM 987 O O . LEU A 1 123 ? -6.503 -7.682 32.205 1.00 64.56 123 LEU A O 1
ATOM 991 N N . GLU A 1 124 ? -6.996 -9.882 32.177 1.00 62.53 124 GLU A N 1
ATOM 992 C CA . GLU A 1 124 ? -6.463 -10.133 33.509 1.00 62.53 124 GLU A CA 1
ATOM 993 C C . GLU A 1 124 ? -4.996 -9.693 33.488 1.00 62.53 124 GLU A C 1
ATOM 995 O O . GLU A 1 124 ? -4.246 -10.130 32.603 1.00 62.53 124 GLU A O 1
ATOM 1000 N N . PRO A 1 125 ? -4.567 -8.791 34.387 1.00 65.81 125 PRO A N 1
ATOM 1001 C CA . PRO A 1 125 ? -3.184 -8.354 34.409 1.00 65.81 125 PRO A CA 1
ATOM 1002 C C . PRO A 1 125 ? -2.293 -9.581 34.629 1.00 65.81 125 PRO A C 1
ATOM 1004 O O . PRO A 1 125 ? -2.170 -10.090 35.738 1.00 65.81 125 PRO A O 1
ATOM 1007 N N . THR A 1 126 ? -1.664 -10.066 33.552 1.00 60.38 126 THR A N 1
ATOM 1008 C CA . THR A 1 126 ? -0.811 -11.269 33.566 1.00 60.38 126 THR A CA 1
ATOM 1009 C C . THR A 1 126 ? 0.466 -11.041 34.378 1.00 60.38 126 THR A C 1
ATOM 1011 O O . THR A 1 126 ? 1.169 -11.978 34.743 1.00 60.38 126 THR A O 1
ATOM 1014 N N . THR A 1 127 ? 0.763 -9.789 34.713 1.00 61.62 127 THR A N 1
ATOM 1015 C CA . THR A 1 127 ? 1.863 -9.421 35.591 1.00 61.62 127 THR A CA 1
ATOM 1016 C C . THR A 1 127 ? 1.295 -8.783 36.849 1.00 61.62 127 THR A C 1
ATOM 1018 O O . THR A 1 127 ? 1.057 -7.575 36.896 1.00 61.62 127 THR A O 1
ATOM 1021 N N . SER A 1 128 ? 1.103 -9.585 37.897 1.00 60.44 128 SER A N 1
ATOM 1022 C CA . SER A 1 128 ? 1.138 -9.051 39.255 1.00 60.44 128 SER A CA 1
ATOM 1023 C C . SER A 1 128 ? 2.463 -8.304 39.392 1.00 60.44 128 SER A C 1
ATOM 1025 O O . SER A 1 128 ? 3.522 -8.909 39.209 1.00 60.44 128 SER A O 1
ATOM 1027 N N . PHE A 1 129 ? 2.419 -6.997 39.643 1.00 63.09 129 PHE A N 1
ATOM 1028 C CA . PHE A 1 129 ? 3.615 -6.236 39.977 1.00 63.09 129 PHE A CA 1
ATOM 1029 C C . PHE A 1 129 ? 4.294 -6.948 41.149 1.00 63.09 129 PHE A C 1
ATOM 1031 O O . PHE A 1 129 ? 3.764 -6.973 42.258 1.00 63.09 129 PHE A O 1
ATOM 1038 N N . ASN A 1 130 ? 5.429 -7.594 40.883 1.00 61.84 130 ASN A N 1
ATOM 1039 C CA . ASN A 1 130 ? 6.259 -8.182 41.918 1.00 61.84 130 ASN A CA 1
ATOM 1040 C C . ASN A 1 130 ? 6.960 -7.018 42.620 1.00 61.84 130 ASN A C 1
ATOM 1042 O O . ASN A 1 130 ? 8.043 -6.596 42.219 1.00 61.84 130 ASN A O 1
ATOM 1046 N N . ILE A 1 131 ? 6.282 -6.434 43.609 1.00 63.59 131 ILE A N 1
ATOM 1047 C CA . ILE A 1 131 ? 6.825 -5.394 44.482 1.00 63.59 131 ILE A CA 1
ATOM 1048 C C . ILE A 1 131 ? 7.732 -6.085 45.512 1.00 63.59 131 ILE A C 1
ATOM 1050 O O . ILE A 1 131 ? 7.507 -5.997 46.714 1.00 63.59 131 ILE A O 1
ATOM 1054 N N . ASN A 1 132 ? 8.774 -6.776 45.051 1.00 62.66 132 ASN A N 1
ATOM 1055 C CA . ASN A 1 132 ? 9.945 -7.020 45.884 1.00 62.66 132 ASN A CA 1
ATOM 1056 C C . ASN A 1 132 ? 10.772 -5.732 45.863 1.00 62.66 132 ASN A C 1
ATOM 1058 O O . ASN A 1 132 ? 11.79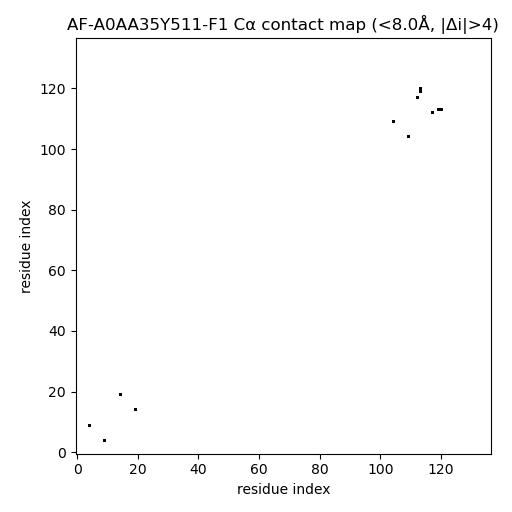1 -5.619 45.187 1.00 62.66 132 ASN A O 1
ATOM 1062 N N . ASN A 1 133 ? 10.269 -4.717 46.568 1.00 62.84 133 ASN A N 1
ATOM 1063 C CA . ASN A 1 133 ? 11.124 -3.665 47.090 1.00 62.84 133 ASN A CA 1
ATOM 1064 C C . ASN A 1 133 ? 11.877 -4.284 48.269 1.00 62.84 133 ASN A C 1
ATOM 1066 O O . ASN A 1 133 ? 11.443 -4.158 49.414 1.00 62.84 133 ASN A O 1
ATOM 1070 N N . ASP A 1 134 ? 12.976 -4.978 47.973 1.00 65.38 134 ASP A N 1
ATOM 1071 C CA . ASP A 1 134 ? 13.975 -5.330 48.975 1.00 65.38 134 ASP A CA 1
ATOM 1072 C C . ASP A 1 134 ? 14.614 -4.022 49.459 1.00 65.38 134 ASP A C 1
ATOM 1074 O O . ASP A 1 134 ? 15.591 -3.513 48.911 1.00 65.38 134 ASP A O 1
ATOM 1078 N N . VAL A 1 135 ? 13.980 -3.420 50.463 1.00 65.94 135 VAL A N 1
ATOM 1079 C CA . VAL A 1 135 ? 14.597 -2.408 51.311 1.00 65.94 135 VAL A CA 1
ATOM 1080 C C . VAL A 1 135 ? 15.495 -3.174 52.275 1.00 65.94 135 VAL A C 1
ATOM 1082 O O . VAL A 1 135 ? 15.046 -3.635 53.323 1.00 65.94 135 VAL A O 1
ATOM 1085 N N . GLU A 1 136 ? 16.761 -3.345 51.903 1.00 63.22 136 GLU A N 1
ATOM 1086 C CA . GLU A 1 136 ? 17.813 -3.632 52.876 1.00 63.22 136 GLU A CA 1
ATOM 1087 C C . GLU A 1 136 ? 17.949 -2.405 53.798 1.00 63.22 136 GLU A C 1
ATOM 1089 O O . GLU A 1 136 ? 18.334 -1.317 53.361 1.00 63.22 136 GLU A O 1
ATOM 1094 N N . CYS A 1 137 ? 17.564 -2.571 55.066 1.00 58.53 137 CYS A N 1
ATOM 1095 C CA . CYS A 1 137 ? 17.934 -1.705 56.188 1.00 58.53 137 CYS A CA 1
ATOM 1096 C C . CYS A 1 137 ? 18.969 -2.418 57.055 1.00 58.53 137 CYS A C 1
ATOM 1098 O O . CYS A 1 137 ? 18.789 -3.636 57.288 1.00 58.53 137 CYS A O 1
#

Secondary structure (DSSP, 8-state):
-------HHHHTTTS-HHHHHHHHHHHHHHHHHHHHHHHHHHHHHHHHHSTTS---SSSHHHHHHHHHHHHHHHHHHHHHHHHHHHHHHHHHHHHHHHHHHSPP--HHHHHHHHHH-HHHH----S-----------

Radius of gyration: 30.42 Å; Cα contacts (8 Å, |Δi|>4): 6; chains: 1; bounding box: 53×42×100 Å

Organism: Lactuca saligna (NCBI:txid75948)

Solvent-accessible surface area (backbone atoms only — not comparable to full-atom values): 8554 Å² total; per-residue (Å²): 137,85,85,78,87,85,52,81,73,61,59,63,76,75,50,56,72,69,56,52,53,52,48,54,51,50,54,51,54,50,49,63,69,42,47,66,58,54,51,56,54,50,54,58,50,52,59,63,70,61,68,82,64,87,82,81,92,80,64,65,63,70,54,46,57,54,47,54,53,53,50,51,53,49,52,53,49,49,54,50,49,54,51,51,52,50,52,50,53,52,53,49,51,52,52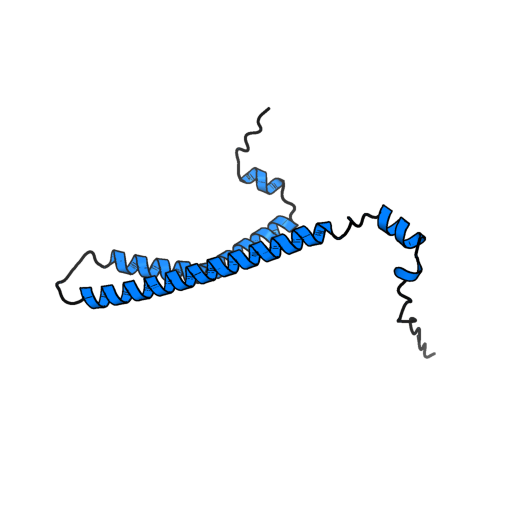,58,53,53,57,70,72,48,75,86,86,41,70,72,53,51,55,52,51,48,67,76,43,42,78,81,70,53,71,72,71,89,66,73,80,79,78,77,75,80,75,87,125